Protein AF-A0A1M7LGU6-F1 (afdb_monomer_lite)

Sequence (81 aa):
MPSINDFFPMEGLTFSIERNNTLIFDVTGVDQYEDHYVSFLPTSDIKTGDILIHPSGKKYSVLNTSVEYFGKEPYALNAYY

Radius of gyration: 12.14 Å; chains: 1; bounding box: 32×23×30 Å

Secondary structure (DSSP, 8-state):
---HHHHHHHH-EEEEEEETTEEEEEEEEEEEGGGTEEEE-TT----TT-EEE-TTS-EEE--EEEEEEETTEEEEEEEE-

Structure (mmCIF, N/CA/C/O backbone):
data_AF-A0A1M7LGU6-F1
#
_entry.id   AF-A0A1M7LGU6-F1
#
loop_
_atom_site.group_PDB
_atom_site.id
_atom_site.type_symbol
_atom_site.label_atom_id
_atom_site.label_alt_id
_atom_site.label_comp_id
_atom_site.label_asym_id
_atom_site.label_entity_id
_atom_site.label_seq_id
_atom_site.pdbx_PDB_ins_code
_atom_site.Cartn_x
_atom_site.Cartn_y
_atom_site.Cartn_z
_atom_site.occupancy
_atom_site.B_iso_or_equiv
_atom_site.auth_seq_id
_atom_site.auth_comp_id
_atom_site.auth_asym_id
_atom_site.auth_atom_id
_atom_site.pdbx_PDB_model_num
ATOM 1 N N . MET A 1 1 ? 23.303 2.782 -9.388 1.00 50.97 1 MET A N 1
ATOM 2 C CA . MET A 1 1 ? 21.973 3.389 -9.172 1.00 50.97 1 MET A CA 1
ATOM 3 C C . MET A 1 1 ? 21.606 3.097 -7.732 1.00 50.97 1 MET A C 1
ATOM 5 O O . MET A 1 1 ? 21.891 1.976 -7.323 1.00 50.97 1 MET A O 1
ATOM 9 N N . PRO A 1 2 ? 21.112 4.072 -6.956 1.00 49.38 2 PRO A N 1
ATOM 10 C CA . PRO A 1 2 ? 20.659 3.802 -5.596 1.00 49.38 2 PRO A CA 1
ATOM 11 C C . PRO A 1 2 ? 19.525 2.772 -5.630 1.00 49.38 2 PRO A C 1
ATOM 13 O O . PRO A 1 2 ? 18.708 2.764 -6.552 1.00 49.38 2 PRO A O 1
ATOM 16 N N . SER A 1 3 ? 19.546 1.863 -4.667 1.00 54.84 3 SER A N 1
ATOM 17 C CA . SER A 1 3 ? 18.563 0.794 -4.508 1.00 54.84 3 SER A CA 1
ATOM 18 C C . SER A 1 3 ? 17.327 1.372 -3.822 1.00 54.84 3 SER A C 1
ATOM 20 O O . SER A 1 3 ? 17.452 2.305 -3.037 1.00 54.84 3 SER A O 1
ATOM 22 N N . ILE A 1 4 ? 16.135 0.805 -4.022 1.00 56.03 4 ILE A N 1
ATOM 23 C CA . ILE A 1 4 ? 14.940 1.287 -3.299 1.00 56.03 4 ILE A CA 1
ATOM 24 C C . ILE A 1 4 ? 15.092 1.151 -1.766 1.00 56.03 4 ILE A C 1
ATOM 26 O O . ILE A 1 4 ? 14.585 1.969 -1.002 1.00 56.03 4 ILE A O 1
ATOM 30 N N . ASN A 1 5 ? 15.908 0.184 -1.323 1.00 54.84 5 ASN A N 1
ATOM 31 C CA . ASN A 1 5 ? 16.347 0.028 0.068 1.00 54.84 5 ASN A CA 1
ATOM 32 C C . ASN A 1 5 ? 17.133 1.231 0.617 1.00 54.84 5 ASN A C 1
ATOM 34 O O . ASN A 1 5 ? 17.225 1.363 1.832 1.00 54.84 5 ASN A O 1
ATOM 38 N N . ASP A 1 6 ? 17.684 2.091 -0.242 1.00 55.06 6 ASP A N 1
ATOM 39 C CA . ASP A 1 6 ? 18.390 3.309 0.166 1.00 55.06 6 ASP A CA 1
ATOM 40 C C . ASP A 1 6 ? 17.412 4.476 0.423 1.00 55.06 6 ASP A C 1
ATOM 42 O O . ASP A 1 6 ? 17.767 5.419 1.126 1.00 55.06 6 ASP A O 1
ATOM 46 N N . PHE A 1 7 ? 16.173 4.407 -0.092 1.00 52.78 7 PHE A N 1
ATOM 47 C CA . PHE A 1 7 ? 15.155 5.463 0.044 1.00 52.78 7 PHE A CA 1
ATOM 48 C C . PHE A 1 7 ? 14.170 5.221 1.194 1.00 52.78 7 PHE A C 1
ATOM 50 O O . PHE A 1 7 ? 13.841 6.150 1.933 1.00 52.78 7 PHE A O 1
ATOM 57 N N . PHE A 1 8 ? 13.744 3.972 1.409 1.00 54.09 8 PHE A N 1
ATOM 58 C CA . PHE A 1 8 ? 12.827 3.632 2.506 1.00 54.09 8 PHE A CA 1
ATOM 59 C C . PHE A 1 8 ? 13.305 4.049 3.913 1.00 54.09 8 PHE A C 1
ATOM 61 O O . PHE A 1 8 ? 12.462 4.457 4.708 1.00 54.09 8 PHE A O 1
ATOM 68 N N . PRO A 1 9 ? 14.604 4.006 4.269 1.00 50.44 9 PRO A N 1
ATOM 69 C CA . PRO A 1 9 ? 15.045 4.395 5.608 1.00 50.44 9 PRO A CA 1
ATOM 70 C C . PRO A 1 9 ? 14.990 5.904 5.880 1.00 50.44 9 PRO A C 1
ATOM 72 O O . PRO A 1 9 ? 15.018 6.294 7.044 1.00 50.44 9 PRO A O 1
ATOM 75 N N . MET A 1 10 ? 14.966 6.753 4.842 1.00 53.28 10 MET A N 1
ATOM 76 C CA . MET A 1 10 ? 15.036 8.213 5.003 1.00 53.28 10 MET A CA 1
ATOM 77 C C . MET A 1 10 ? 13.661 8.895 5.001 1.00 53.28 10 MET A C 1
ATOM 79 O O . MET A 1 10 ? 13.496 9.883 5.711 1.00 53.28 10 MET A O 1
ATOM 83 N N . GLU A 1 11 ? 12.677 8.356 4.270 1.00 65.88 11 GLU A N 1
ATOM 84 C CA . GLU A 1 11 ? 11.318 8.932 4.163 1.00 65.88 11 GLU A CA 1
ATOM 85 C C . GLU A 1 11 ? 10.186 7.911 4.396 1.00 65.88 11 GLU A C 1
ATOM 87 O O . GLU A 1 11 ? 9.006 8.236 4.274 1.00 65.88 11 GLU A O 1
ATOM 92 N N . GLY A 1 12 ? 10.519 6.664 4.744 1.00 78.94 12 GLY A N 1
ATOM 93 C CA . GLY A 1 12 ? 9.534 5.614 4.980 1.00 78.94 12 GLY A CA 1
ATOM 94 C C . GLY A 1 12 ? 8.819 5.738 6.326 1.00 78.94 12 GLY A C 1
ATOM 95 O O . GLY A 1 12 ? 9.419 6.017 7.365 1.00 78.94 12 GLY A O 1
ATOM 96 N N . LEU A 1 13 ? 7.521 5.457 6.314 1.00 89.25 13 LEU A N 1
ATOM 97 C CA . LEU A 1 13 ? 6.646 5.377 7.477 1.00 89.25 13 LEU A CA 1
ATOM 98 C C . LEU A 1 13 ? 6.220 3.926 7.698 1.00 89.25 13 LEU A C 1
ATOM 100 O O . LEU A 1 13 ? 5.948 3.195 6.747 1.00 89.25 13 LEU A O 1
ATOM 104 N N . THR A 1 14 ? 6.158 3.491 8.956 1.00 92.06 14 THR A N 1
ATOM 105 C CA . THR A 1 14 ? 5.707 2.135 9.298 1.00 92.06 14 THR A CA 1
ATOM 106 C C . THR A 1 14 ? 4.187 2.087 9.366 1.00 92.06 14 THR A C 1
ATOM 108 O O . THR A 1 14 ? 3.586 2.673 10.262 1.00 92.06 14 THR A O 1
ATOM 111 N N . PHE A 1 15 ? 3.569 1.366 8.441 1.00 93.38 15 PHE A N 1
ATOM 112 C CA . PHE A 1 15 ? 2.135 1.115 8.424 1.00 93.38 15 PHE A CA 1
ATOM 113 C C . PHE A 1 15 ? 1.825 -0.241 9.043 1.00 93.38 15 PHE A C 1
ATOM 115 O O . PHE A 1 15 ? 2.516 -1.217 8.757 1.00 93.38 15 PHE A O 1
ATOM 122 N N . SER A 1 16 ? 0.749 -0.322 9.821 1.00 95.62 16 SER A N 1
ATOM 123 C CA . SER A 1 16 ? 0.191 -1.614 10.232 1.00 95.62 16 SER A CA 1
ATOM 124 C C . SER A 1 16 ? -0.869 -2.057 9.235 1.00 95.62 16 SER A C 1
ATOM 126 O O . SER A 1 16 ? -1.744 -1.274 8.868 1.00 95.62 16 SER A O 1
ATOM 128 N N . ILE A 1 17 ? -0.806 -3.310 8.799 1.00 95.12 17 ILE A N 1
ATOM 129 C CA . ILE A 1 17 ? -1.732 -3.872 7.817 1.00 95.12 17 ILE A CA 1
ATOM 130 C C . ILE A 1 17 ? -2.814 -4.662 8.538 1.00 95.12 17 ILE A C 1
ATOM 132 O O . ILE A 1 17 ? -2.537 -5.654 9.215 1.00 95.12 17 ILE A O 1
ATOM 136 N N . GLU A 1 18 ? -4.061 -4.237 8.369 1.00 96.12 18 GLU A N 1
ATOM 137 C CA . GLU A 1 18 ? -5.249 -4.938 8.844 1.00 96.12 18 GLU A CA 1
ATOM 138 C C . GLU A 1 18 ? -5.981 -5.560 7.644 1.00 96.12 18 GLU A C 1
ATOM 140 O O . GLU A 1 18 ? -6.310 -4.875 6.682 1.00 96.12 18 GLU A O 1
ATOM 145 N N . ARG A 1 19 ? -6.257 -6.864 7.689 1.00 94.56 19 ARG A N 1
ATOM 146 C CA . ARG A 1 19 ? -7.005 -7.591 6.650 1.00 94.56 19 ARG A CA 1
ATOM 147 C C . ARG A 1 19 ? -8.076 -8.423 7.334 1.00 94.56 19 ARG A C 1
ATOM 149 O O . ARG A 1 19 ? -7.784 -9.145 8.285 1.00 94.56 19 ARG A O 1
ATOM 156 N N . ASN A 1 20 ? -9.323 -8.319 6.872 1.00 91.69 20 ASN A N 1
ATOM 157 C CA . ASN A 1 20 ? -10.476 -8.983 7.497 1.00 91.69 20 ASN A CA 1
ATOM 158 C C . ASN A 1 20 ? -10.555 -8.731 9.020 1.00 91.69 20 ASN A C 1
ATOM 160 O O . ASN A 1 20 ? -10.682 -9.669 9.807 1.00 91.69 20 ASN A O 1
ATOM 164 N N . ASN A 1 21 ? -10.412 -7.468 9.441 1.00 89.06 21 ASN A N 1
ATOM 165 C CA . ASN A 1 21 ? -10.446 -7.039 10.847 1.00 89.06 21 ASN A CA 1
ATOM 166 C C . ASN A 1 21 ? -9.355 -7.631 11.757 1.00 89.06 21 ASN A C 1
ATOM 168 O O . ASN A 1 21 ? -9.480 -7.591 12.980 1.00 89.06 21 ASN A O 1
ATOM 172 N N . THR A 1 22 ? -8.278 -8.165 11.178 1.00 92.38 22 THR A N 1
ATOM 173 C CA . THR A 1 22 ? -7.136 -8.706 11.920 1.00 92.38 22 THR A CA 1
ATOM 174 C C . THR A 1 22 ? -5.860 -7.987 11.503 1.00 92.38 22 THR A C 1
ATOM 176 O O . THR A 1 22 ? -5.574 -7.881 10.312 1.00 92.38 22 THR A O 1
ATOM 179 N N . LEU A 1 23 ? -5.084 -7.511 12.477 1.00 93.38 23 LEU A N 1
ATOM 180 C CA . LEU A 1 23 ? -3.729 -7.005 12.247 1.00 93.38 23 LEU A CA 1
ATOM 181 C C . LEU A 1 23 ? -2.823 -8.166 11.832 1.00 93.38 23 LEU A C 1
ATOM 183 O O . LEU A 1 23 ? -2.702 -9.136 12.581 1.00 93.38 23 LEU A O 1
ATOM 187 N N . ILE A 1 24 ? -2.211 -8.079 10.651 1.00 94.06 24 ILE A N 1
ATOM 188 C CA . ILE A 1 24 ? -1.361 -9.150 10.121 1.00 94.06 24 ILE A CA 1
ATOM 189 C C . ILE A 1 24 ? 0.120 -8.849 10.351 1.00 94.06 24 ILE A C 1
ATOM 191 O O . ILE A 1 24 ? 0.823 -9.687 10.913 1.00 94.06 24 ILE A O 1
ATOM 195 N N . PHE A 1 25 ? 0.605 -7.685 9.916 1.00 93.44 25 PHE A N 1
ATOM 196 C CA . PHE A 1 25 ? 2.010 -7.294 10.052 1.00 93.44 25 PHE A CA 1
ATOM 197 C C . PHE A 1 25 ? 2.189 -5.781 9.923 1.00 93.44 25 PHE A C 1
ATOM 199 O O . PHE A 1 25 ? 1.309 -5.084 9.418 1.00 93.44 25 PHE A O 1
ATOM 206 N N . ASP A 1 26 ? 3.361 -5.304 10.330 1.00 94.00 26 ASP A N 1
ATOM 207 C CA . ASP A 1 26 ? 3.814 -3.94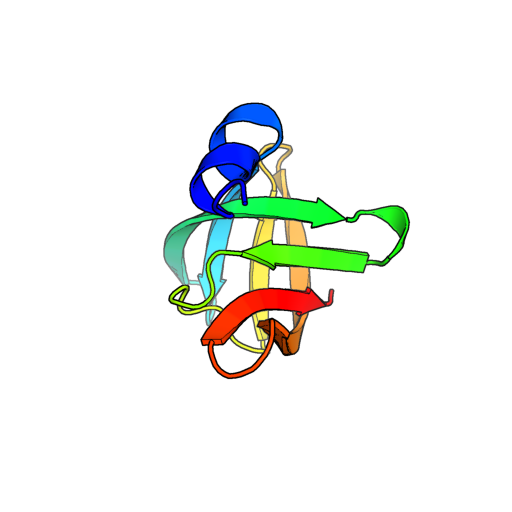0 10.084 1.00 94.00 26 ASP A CA 1
ATOM 208 C C . ASP A 1 26 ? 4.779 -3.915 8.895 1.00 94.00 26 ASP A C 1
ATOM 210 O O . ASP A 1 26 ? 5.587 -4.830 8.713 1.00 94.00 26 ASP A O 1
ATOM 214 N N . VAL A 1 27 ? 4.704 -2.871 8.074 1.00 92.75 27 VAL A N 1
ATOM 215 C CA . VAL A 1 27 ? 5.541 -2.704 6.884 1.00 92.75 27 VAL A C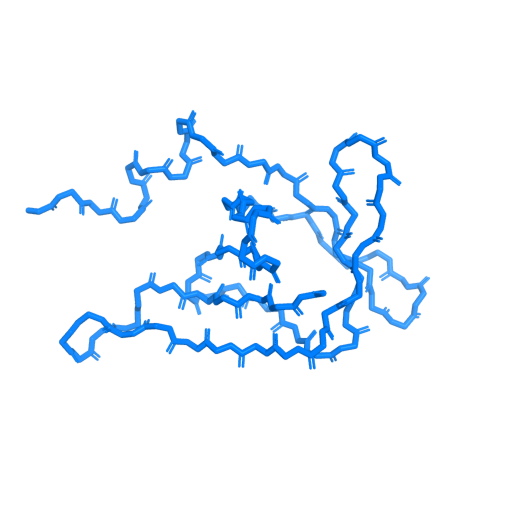A 1
ATOM 216 C C . VAL A 1 27 ? 5.874 -1.238 6.658 1.00 92.75 27 VAL A C 1
ATOM 218 O O . VAL A 1 27 ? 5.020 -0.360 6.762 1.00 92.75 27 VAL A O 1
ATOM 221 N N . THR A 1 28 ? 7.134 -0.965 6.338 1.00 92.06 28 THR A N 1
ATOM 222 C CA . THR A 1 28 ? 7.574 0.384 5.983 1.00 92.06 28 THR A CA 1
ATOM 223 C C . THR A 1 28 ? 7.236 0.673 4.524 1.00 92.06 28 THR A C 1
ATOM 225 O O . THR A 1 28 ? 7.587 -0.105 3.637 1.00 92.06 28 THR A O 1
ATOM 228 N N . GLY A 1 29 ? 6.553 1.790 4.291 1.00 91.62 29 GLY A N 1
ATOM 229 C CA . GLY A 1 29 ? 6.183 2.297 2.973 1.00 91.62 29 GLY A CA 1
ATOM 230 C C . GLY A 1 29 ? 6.450 3.796 2.861 1.00 91.62 29 GLY A C 1
ATOM 231 O O . GLY A 1 29 ? 6.608 4.469 3.876 1.00 91.62 29 GLY A O 1
ATOM 232 N N . VAL A 1 30 ? 6.498 4.328 1.645 1.00 91.06 30 VAL A N 1
ATOM 233 C CA . VAL A 1 30 ? 6.586 5.774 1.386 1.00 91.06 30 VAL A CA 1
ATOM 234 C C . VAL A 1 30 ? 5.196 6.265 1.002 1.00 91.06 30 VAL A C 1
ATOM 236 O O . VAL A 1 30 ? 4.623 5.782 0.025 1.00 91.06 30 VAL A O 1
ATOM 239 N N . ASP A 1 31 ? 4.643 7.175 1.803 1.00 90.25 31 ASP A N 1
ATOM 240 C CA . ASP A 1 31 ? 3.298 7.724 1.607 1.00 90.25 31 ASP A CA 1
ATOM 241 C C . ASP A 1 31 ? 3.315 8.842 0.559 1.00 90.25 31 ASP A C 1
ATOM 243 O O . ASP A 1 31 ? 3.884 9.909 0.790 1.00 90.25 31 ASP A O 1
ATOM 247 N N . GLN A 1 32 ? 2.669 8.606 -0.580 1.00 89.31 32 GLN A N 1
ATOM 248 C CA . GLN A 1 32 ? 2.493 9.576 -1.658 1.00 89.31 32 GLN A CA 1
ATOM 249 C C . GLN A 1 32 ? 1.093 10.182 -1.527 1.00 89.31 32 GLN A C 1
ATOM 251 O O . GLN A 1 32 ? 0.195 9.944 -2.337 1.00 89.31 32 GLN A O 1
ATOM 256 N N . TYR A 1 33 ? 0.907 10.955 -0.453 1.00 85.69 33 TYR A N 1
ATOM 257 C CA . TYR A 1 33 ? -0.403 11.440 -0.010 1.00 85.69 33 TYR A CA 1
ATOM 258 C C . TYR A 1 33 ? -1.175 12.227 -1.084 1.00 85.69 33 TYR A C 1
ATOM 260 O O . TYR A 1 33 ? -2.400 12.117 -1.148 1.00 85.69 33 TYR A O 1
ATOM 268 N N . GLU A 1 34 ? -0.482 13.009 -1.920 1.00 86.94 34 GLU A N 1
ATOM 269 C CA . GLU A 1 34 ? -1.104 13.810 -2.990 1.00 86.94 34 GLU A CA 1
ATOM 270 C C . GLU A 1 34 ? -1.669 12.954 -4.132 1.00 86.94 34 GLU A C 1
ATOM 272 O O . GLU A 1 34 ? -2.672 13.328 -4.737 1.00 86.94 34 GLU A O 1
ATOM 277 N N . ASP A 1 35 ? -1.069 11.790 -4.381 1.00 88.94 35 ASP A N 1
ATOM 278 C CA . ASP A 1 35 ? -1.471 10.858 -5.436 1.00 88.94 35 ASP A CA 1
ATOM 279 C C . ASP A 1 35 ? -2.292 9.667 -4.901 1.00 88.94 35 ASP A C 1
ATOM 281 O O . ASP A 1 35 ? -2.668 8.772 -5.662 1.00 88.94 35 ASP A O 1
ATOM 285 N N . HIS A 1 36 ? -2.574 9.652 -3.594 1.00 92.81 36 HIS A N 1
ATOM 286 C CA . HIS A 1 36 ? -3.376 8.638 -2.908 1.00 92.81 36 HIS A CA 1
ATOM 287 C C . HIS A 1 36 ? -2.845 7.203 -3.058 1.00 92.81 36 HIS A C 1
ATOM 289 O O . HIS A 1 36 ? -3.606 6.259 -3.287 1.00 92.81 36 HIS A O 1
ATOM 295 N N . TYR A 1 37 ? -1.531 7.016 -2.916 1.00 93.88 37 TYR A N 1
ATOM 296 C CA . TYR A 1 37 ? -0.948 5.681 -2.811 1.00 93.88 37 TYR A CA 1
ATOM 297 C C . TYR A 1 37 ? 0.219 5.622 -1.836 1.00 93.88 37 TYR A C 1
ATOM 299 O O . TYR A 1 37 ? 0.877 6.616 -1.556 1.00 93.88 37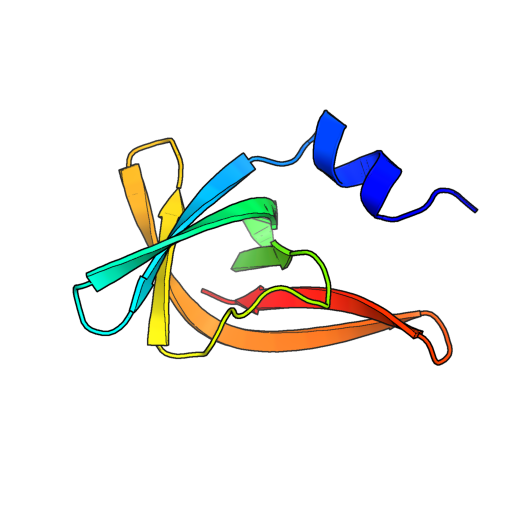 TYR A O 1
ATOM 307 N N . VAL A 1 38 ? 0.498 4.422 -1.336 1.00 93.00 38 VAL A N 1
ATOM 308 C CA . VAL A 1 38 ? 1.721 4.133 -0.584 1.00 93.00 38 VAL A CA 1
ATOM 309 C C . VAL A 1 38 ? 2.566 3.163 -1.397 1.00 93.00 38 VAL A C 1
ATOM 311 O O . VAL A 1 38 ? 2.079 2.111 -1.821 1.00 93.00 38 VAL A O 1
ATOM 314 N N . SER A 1 39 ? 3.829 3.512 -1.626 1.00 93.00 39 SER A N 1
ATOM 315 C CA . SER A 1 39 ? 4.805 2.617 -2.245 1.00 93.00 39 SER A CA 1
ATOM 316 C C . SER A 1 39 ? 5.447 1.737 -1.187 1.00 93.00 39 SER A C 1
ATOM 318 O O . SER A 1 39 ? 5.958 2.227 -0.183 1.00 93.00 39 SER A O 1
ATOM 320 N N . PHE A 1 40 ? 5.472 0.437 -1.432 1.00 92.25 40 PHE A N 1
ATOM 321 C CA . PHE A 1 40 ? 6.122 -0.560 -0.594 1.00 92.25 40 PHE A CA 1
ATOM 322 C C . PHE A 1 40 ? 7.205 -1.295 -1.372 1.00 92.25 40 PHE A C 1
ATOM 324 O O . PHE A 1 40 ? 7.318 -1.180 -2.597 1.00 92.25 40 PHE A O 1
ATOM 331 N N . LEU A 1 41 ? 7.983 -2.102 -0.654 1.00 90.19 41 LEU A N 1
ATOM 332 C CA . LEU A 1 41 ? 8.856 -3.066 -1.301 1.00 90.19 41 LEU A CA 1
ATOM 333 C C . LEU A 1 41 ? 8.031 -3.991 -2.212 1.00 90.19 41 LEU A C 1
ATOM 335 O O . LEU A 1 41 ? 6.921 -4.395 -1.859 1.00 90.19 41 LEU A O 1
ATOM 339 N N . PRO A 1 42 ? 8.576 -4.386 -3.371 1.00 88.00 42 PRO A N 1
ATOM 340 C CA . PRO A 1 42 ? 7.861 -5.215 -4.339 1.00 88.00 42 PRO A CA 1
ATOM 341 C C . PRO A 1 42 ? 7.499 -6.605 -3.789 1.00 88.00 42 PRO A C 1
ATOM 343 O O . PRO A 1 42 ? 6.648 -7.293 -4.343 1.00 88.00 42 PRO A O 1
ATOM 346 N N . THR A 1 43 ? 8.148 -7.029 -2.704 1.00 87.62 43 THR A N 1
ATOM 347 C CA . THR A 1 43 ? 7.915 -8.299 -2.006 1.00 87.62 43 THR A CA 1
ATOM 348 C C . THR A 1 43 ? 6.876 -8.209 -0.884 1.00 87.62 43 THR A C 1
ATOM 350 O O . THR A 1 43 ? 6.592 -9.224 -0.248 1.00 87.62 43 THR A O 1
ATOM 353 N N . SER A 1 44 ? 6.316 -7.027 -0.609 1.00 90.75 44 SER A N 1
ATOM 354 C CA . SER A 1 44 ? 5.313 -6.829 0.441 1.00 90.75 44 SER A CA 1
ATOM 355 C C . SER A 1 44 ? 3.982 -7.515 0.096 1.00 90.75 44 SER A C 1
ATOM 357 O O . SER A 1 44 ? 3.484 -7.394 -1.019 1.00 90.75 44 SER A O 1
ATOM 359 N N . ASP A 1 45 ? 3.361 -8.207 1.060 1.00 92.06 45 ASP A N 1
ATOM 360 C CA . ASP A 1 45 ? 2.062 -8.888 0.870 1.00 92.06 45 ASP A CA 1
ATOM 361 C C . ASP A 1 45 ? 0.868 -7.937 1.078 1.00 92.06 45 ASP A C 1
ATOM 363 O O . ASP A 1 45 ? 0.012 -8.186 1.930 1.00 92.06 45 ASP A O 1
ATOM 367 N N . ILE A 1 46 ? 0.808 -6.835 0.325 1.00 93.75 46 ILE A N 1
ATOM 368 C CA . ILE A 1 46 ? -0.327 -5.893 0.362 1.00 93.75 46 ILE A CA 1
ATOM 369 C C . ILE A 1 46 ? -1.336 -6.269 -0.724 1.00 93.75 46 ILE A C 1
ATOM 371 O O . ILE A 1 46 ? -0.966 -6.529 -1.871 1.00 93.75 46 ILE A O 1
ATOM 375 N N . LYS A 1 47 ? -2.623 -6.290 -0.376 1.00 94.12 47 LYS A N 1
ATOM 376 C CA . LYS A 1 47 ? -3.721 -6.686 -1.265 1.00 94.12 47 LYS A CA 1
ATOM 377 C C . LYS A 1 47 ? -4.863 -5.681 -1.226 1.00 94.12 47 LYS A C 1
ATOM 379 O O . LYS A 1 47 ? -5.091 -5.004 -0.229 1.00 94.12 47 LYS A O 1
ATOM 384 N N . THR A 1 48 ? -5.628 -5.633 -2.313 1.00 94.88 48 THR A N 1
ATOM 385 C CA . THR A 1 48 ? -6.915 -4.934 -2.344 1.00 94.88 48 THR A CA 1
ATOM 386 C C . THR A 1 48 ? -7.827 -5.434 -1.224 1.00 94.88 48 THR A C 1
ATOM 388 O O . THR A 1 48 ? -7.962 -6.641 -1.018 1.00 94.88 48 THR A O 1
ATOM 391 N N . GLY A 1 49 ? -8.466 -4.500 -0.524 1.00 93.75 49 GLY A N 1
ATOM 392 C CA . GLY A 1 49 ? -9.297 -4.763 0.650 1.00 93.75 49 GLY A CA 1
ATOM 39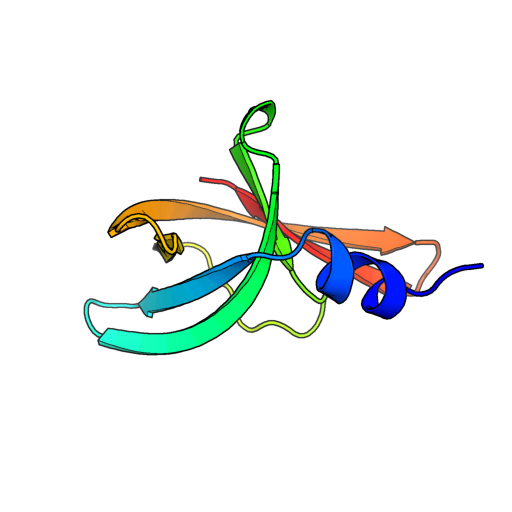3 C C . GLY A 1 49 ? -8.542 -4.711 1.979 1.00 93.75 49 GLY A C 1
ATOM 394 O O . GLY A 1 49 ? -9.186 -4.741 3.028 1.00 93.75 49 GLY A O 1
ATOM 395 N N . ASP A 1 50 ? -7.212 -4.595 1.962 1.00 95.75 50 ASP A N 1
ATOM 396 C CA . ASP A 1 50 ? -6.443 -4.324 3.175 1.00 95.75 50 ASP A CA 1
ATOM 397 C C . ASP A 1 50 ? -6.719 -2.914 3.698 1.00 95.75 50 ASP A C 1
ATOM 399 O O . ASP A 1 50 ? -7.150 -2.017 2.973 1.00 95.75 50 ASP A O 1
ATOM 403 N N . ILE A 1 51 ? -6.441 -2.710 4.977 1.00 96.31 51 ILE A N 1
ATOM 404 C CA . ILE A 1 51 ? -6.453 -1.411 5.627 1.00 96.31 51 ILE A CA 1
ATOM 405 C C . ILE A 1 51 ? -5.025 -1.092 6.059 1.00 96.31 51 ILE A C 1
ATOM 407 O O . ILE A 1 51 ? -4.441 -1.798 6.881 1.00 96.31 51 ILE A O 1
ATOM 411 N N . LEU A 1 52 ? -4.481 -0.005 5.518 1.00 95.25 52 LEU A N 1
ATOM 412 C CA . LEU A 1 52 ? -3.217 0.581 5.939 1.00 95.25 52 LEU A CA 1
ATOM 413 C C . LEU A 1 52 ? -3.488 1.503 7.126 1.00 95.25 52 LEU A C 1
ATOM 415 O O . LEU A 1 52 ? -4.229 2.482 7.011 1.00 95.25 52 LEU A O 1
ATOM 419 N N . ILE A 1 53 ? -2.890 1.209 8.271 1.00 95.56 53 ILE A N 1
ATOM 420 C CA . ILE A 1 53 ? -2.968 2.054 9.458 1.00 95.56 53 ILE A CA 1
ATOM 421 C C . ILE A 1 53 ? -1.694 2.886 9.514 1.00 95.56 53 ILE A C 1
ATOM 423 O O . ILE A 1 53 ? -0.610 2.376 9.787 1.00 95.56 53 ILE A O 1
ATOM 427 N N . HIS A 1 54 ? -1.835 4.175 9.233 1.00 92.38 54 HIS A N 1
ATOM 428 C CA . HIS A 1 54 ? -0.757 5.149 9.309 1.00 92.38 54 HIS A CA 1
ATOM 429 C C . HIS A 1 54 ? -0.333 5.367 10.777 1.00 92.38 54 HIS A C 1
ATOM 431 O O . HIS A 1 54 ? -1.198 5.337 11.658 1.00 92.38 54 HIS A O 1
ATOM 437 N N . PRO A 1 55 ? 0.943 5.695 11.073 1.00 88.94 55 PRO A N 1
ATOM 438 C CA . PRO A 1 55 ? 1.421 5.986 12.435 1.00 88.94 55 PRO A CA 1
ATOM 439 C C . PRO A 1 55 ? 0.611 7.033 13.217 1.00 88.94 55 PRO A C 1
ATOM 441 O O . PRO A 1 55 ? 0.577 7.022 14.442 1.00 88.94 55 PRO A O 1
ATOM 444 N N . SER A 1 56 ? -0.060 7.948 12.514 1.00 90.25 56 SER A N 1
ATOM 445 C CA . SER A 1 56 ? -0.959 8.951 13.113 1.00 90.25 56 SER A CA 1
ATOM 446 C C . SER A 1 56 ? -2.316 8.392 13.567 1.00 90.25 56 SER A C 1
ATOM 448 O O . SER A 1 56 ? -3.131 9.138 14.104 1.00 90.25 56 SER A O 1
ATOM 450 N N . GLY A 1 57 ? -2.589 7.109 13.318 1.00 90.38 57 GLY A N 1
ATOM 451 C CA . GLY A 1 57 ? -3.865 6.445 13.586 1.00 90.38 57 GLY A CA 1
ATOM 452 C C . GLY A 1 57 ? -4.898 6.562 12.460 1.00 90.38 57 GLY A C 1
ATOM 453 O O . GLY A 1 57 ? -5.992 6.012 12.584 1.00 90.38 57 GLY A O 1
ATOM 454 N N . LYS A 1 58 ? -4.580 7.254 11.354 1.00 92.81 58 LYS A N 1
ATOM 455 C CA . LYS A 1 58 ? -5.436 7.271 10.157 1.00 92.81 58 LYS A CA 1
ATOM 456 C C . LYS A 1 58 ? -5.472 5.885 9.512 1.00 92.81 58 LYS A C 1
ATOM 458 O O . LYS A 1 58 ? -4.456 5.198 9.465 1.00 92.81 58 LYS A O 1
ATOM 463 N N . LYS A 1 59 ? -6.638 5.502 8.999 1.00 94.50 59 LYS A N 1
ATOM 464 C CA . LYS A 1 59 ? -6.854 4.237 8.293 1.00 94.50 59 LYS A CA 1
ATOM 465 C C . LYS A 1 59 ? -7.172 4.516 6.829 1.00 94.50 59 LYS A C 1
ATOM 467 O O . LYS A 1 59 ? -8.066 5.314 6.553 1.00 94.50 59 LYS A O 1
ATOM 472 N N . TYR A 1 60 ? -6.479 3.837 5.928 1.00 94.50 60 TYR A N 1
ATOM 473 C CA . TYR A 1 60 ? -6.662 3.936 4.484 1.00 94.50 60 TYR A CA 1
ATOM 474 C C . TYR A 1 60 ? -7.027 2.563 3.926 1.00 94.50 60 TYR A C 1
ATOM 476 O O . TYR A 1 60 ? -6.358 1.584 4.243 1.00 94.50 60 TYR A O 1
ATOM 484 N N . SER A 1 61 ? -8.095 2.461 3.137 1.00 95.56 61 SER A N 1
ATOM 485 C CA . SER A 1 61 ? -8.500 1.178 2.553 1.00 95.56 61 SER A CA 1
ATOM 486 C C . SER A 1 61 ? -7.850 1.012 1.190 1.00 95.56 61 SER A C 1
ATOM 488 O O . SER A 1 61 ? -8.02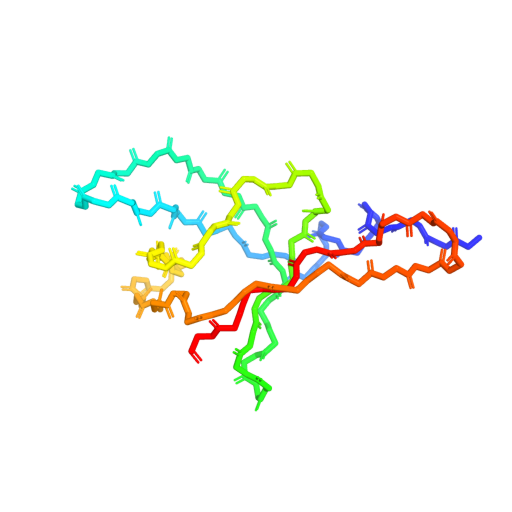5 1.859 0.329 1.00 95.56 61 SER A O 1
ATOM 490 N N . VAL A 1 62 ? -7.122 -0.081 0.981 1.00 96.12 62 VAL A N 1
ATOM 491 C CA . VAL A 1 62 ? -6.466 -0.368 -0.294 1.00 96.12 62 VAL A CA 1
ATOM 492 C C . VAL A 1 62 ? -7.525 -0.715 -1.336 1.00 96.12 62 VAL A C 1
ATOM 494 O O . VAL A 1 62 ? -8.133 -1.787 -1.300 1.00 96.12 62 VAL A O 1
ATOM 497 N N . LEU A 1 63 ? -7.723 0.186 -2.289 1.00 95.88 63 LEU A N 1
ATOM 498 C CA . LEU A 1 63 ? -8.657 0.039 -3.400 1.00 95.88 63 LEU A CA 1
ATOM 499 C C . LEU A 1 63 ? -8.033 -0.738 -4.560 1.00 95.88 63 LEU A C 1
ATOM 501 O O . LEU A 1 63 ? -8.717 -1.502 -5.242 1.00 95.88 63 LEU A O 1
ATOM 505 N N . ASN A 1 64 ? -6.731 -0.563 -4.787 1.00 95.81 64 ASN A N 1
ATOM 506 C CA . ASN A 1 64 ? -6.011 -1.230 -5.865 1.00 95.81 64 ASN A CA 1
ATOM 507 C C . ASN A 1 64 ? -4.528 -1.399 -5.527 1.00 95.81 64 ASN A C 1
ATOM 509 O O . ASN A 1 64 ? -3.964 -0.593 -4.791 1.00 95.81 64 ASN A O 1
ATOM 513 N N . THR A 1 65 ? -3.881 -2.404 -6.112 1.00 94.62 65 THR A N 1
ATOM 514 C CA . THR A 1 65 ? -2.428 -2.570 -6.038 1.00 94.62 65 THR A CA 1
ATOM 515 C C . THR A 1 65 ? -1.829 -2.673 -7.437 1.00 94.62 65 THR A C 1
ATOM 517 O O . THR A 1 65 ? -2.399 -3.289 -8.336 1.00 94.62 65 THR A O 1
ATOM 520 N N . SER A 1 66 ? -0.675 -2.045 -7.639 1.00 94.06 66 SER A N 1
ATOM 521 C CA . SER A 1 66 ? 0.073 -2.091 -8.894 1.00 94.06 66 SER A CA 1
ATOM 522 C C . SER A 1 66 ? 1.544 -2.318 -8.600 1.00 94.06 66 SER A C 1
ATOM 524 O O . SER A 1 66 ? 2.108 -1.666 -7.726 1.00 94.06 66 SER A O 1
ATOM 526 N N . VAL A 1 67 ? 2.174 -3.233 -9.331 1.00 91.62 67 VAL A N 1
ATOM 527 C CA . VAL A 1 67 ? 3.623 -3.419 -9.253 1.00 91.62 67 VAL A CA 1
ATOM 528 C C . VAL A 1 67 ? 4.271 -2.523 -10.296 1.00 91.62 67 VAL A C 1
ATOM 530 O O . VAL A 1 67 ? 4.019 -2.659 -11.493 1.00 91.62 67 VAL A O 1
ATOM 533 N N . GLU A 1 68 ? 5.113 -1.610 -9.840 1.00 89.00 68 GLU A N 1
ATOM 534 C CA . GLU A 1 68 ? 5.977 -0.823 -10.702 1.00 89.00 68 GLU A CA 1
ATOM 535 C C . GLU A 1 68 ? 7.223 -1.637 -11.058 1.00 89.00 68 GLU A C 1
ATOM 537 O O . GLU A 1 68 ? 7.836 -2.267 -10.194 1.00 89.00 68 GLU A O 1
ATOM 542 N N . TYR A 1 69 ? 7.607 -1.622 -12.333 1.00 86.44 69 TYR A N 1
ATOM 543 C CA . TYR A 1 69 ? 8.779 -2.333 -12.838 1.00 86.44 69 TYR A CA 1
ATOM 544 C C . TYR A 1 69 ? 9.805 -1.341 -13.370 1.00 86.44 69 TYR A C 1
ATOM 546 O O . TYR A 1 69 ? 9.479 -0.473 -14.180 1.00 86.44 69 TYR A O 1
ATOM 554 N N . PHE A 1 70 ? 11.065 -1.530 -12.990 1.00 82.50 70 PHE A N 1
ATOM 555 C CA . PHE A 1 70 ? 12.186 -0.826 -13.596 1.00 82.50 70 PHE A CA 1
ATOM 556 C C . PHE A 1 70 ? 12.9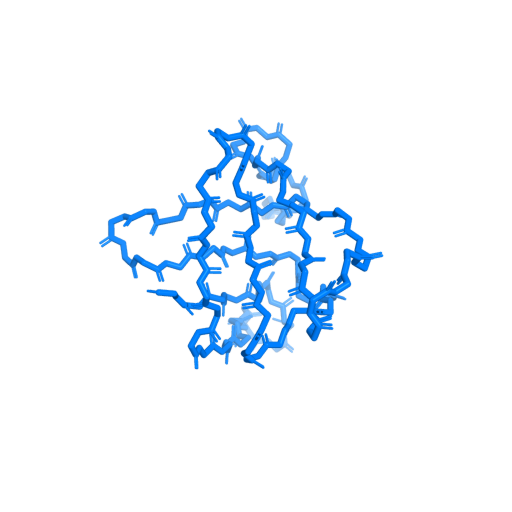36 -1.795 -14.516 1.00 82.50 70 PHE A C 1
ATOM 558 O O . PHE A 1 70 ? 13.650 -2.700 -14.082 1.00 82.50 70 PHE A O 1
ATOM 565 N N . GLY A 1 71 ? 12.714 -1.661 -15.825 1.00 86.00 71 GLY A N 1
ATOM 566 C CA . GLY A 1 71 ? 13.180 -2.645 -16.801 1.00 86.00 71 GLY A CA 1
ATOM 567 C C . GLY A 1 71 ? 12.397 -3.958 -16.694 1.00 86.00 71 GLY A C 1
ATOM 568 O O . GLY A 1 71 ? 11.239 -4.016 -17.094 1.00 86.00 71 GLY A O 1
ATOM 569 N N . LYS A 1 72 ? 13.039 -5.025 -16.201 1.00 85.62 72 LYS A N 1
ATOM 570 C CA . LYS A 1 72 ? 12.414 -6.351 -15.999 1.00 85.62 72 LYS A CA 1
ATOM 571 C C . LYS A 1 72 ? 12.286 -6.742 -14.527 1.00 85.62 72 LYS A C 1
ATOM 573 O O . LYS A 1 72 ? 11.780 -7.824 -14.240 1.00 85.62 72 LYS A O 1
ATOM 578 N N . GLU A 1 73 ? 12.754 -5.894 -13.616 1.00 85.56 73 GLU A N 1
ATOM 579 C CA . GLU A 1 73 ? 12.751 -6.180 -12.186 1.00 85.56 73 GLU A CA 1
ATOM 580 C C . GLU A 1 73 ? 11.633 -5.392 -11.498 1.00 85.56 73 GLU A C 1
ATOM 582 O O . GLU A 1 73 ? 11.436 -4.211 -11.811 1.00 85.56 73 GLU A O 1
ATOM 587 N N . PRO A 1 74 ? 10.865 -6.033 -10.601 1.00 86.75 74 PRO A N 1
ATOM 588 C CA . PRO A 1 74 ? 9.860 -5.331 -9.825 1.00 86.75 74 PRO A CA 1
ATOM 589 C C . PRO A 1 74 ? 10.570 -4.351 -8.889 1.00 86.75 74 PRO A C 1
ATOM 591 O O . PRO A 1 74 ? 11.477 -4.726 -8.147 1.00 86.75 74 PRO A O 1
ATOM 594 N N . TYR A 1 75 ? 10.171 -3.089 -8.969 1.00 86.31 75 TYR A N 1
ATOM 595 C CA . TYR A 1 75 ? 10.789 -1.978 -8.260 1.00 86.31 75 TYR A CA 1
ATOM 596 C C . TYR A 1 75 ? 10.011 -1.629 -6.993 1.00 86.31 75 TYR A C 1
ATOM 598 O O . TYR A 1 75 ? 10.609 -1.560 -5.924 1.00 86.31 75 TYR A O 1
ATOM 606 N N . ALA A 1 76 ? 8.687 -1.483 -7.097 1.00 89.69 76 ALA A N 1
ATOM 607 C CA . ALA A 1 76 ? 7.820 -1.115 -5.981 1.00 89.69 76 ALA A CA 1
ATOM 608 C C . ALA A 1 76 ? 6.434 -1.758 -6.104 1.00 89.69 76 ALA A C 1
ATOM 610 O O . ALA A 1 76 ? 5.966 -2.049 -7.204 1.00 89.69 76 ALA A O 1
ATOM 611 N N . LEU A 1 77 ? 5.767 -1.960 -4.969 1.00 93.50 77 LEU A N 1
ATOM 612 C CA . LEU A 1 77 ? 4.341 -2.274 -4.916 1.00 93.50 77 LEU A CA 1
ATOM 613 C C . LEU A 1 77 ? 3.584 -1.024 -4.463 1.00 93.50 77 LEU A C 1
ATOM 615 O O . LEU A 1 77 ? 3.681 -0.630 -3.306 1.00 93.50 77 LEU A O 1
ATOM 619 N N . ASN A 1 78 ? 2.815 -0.424 -5.362 1.00 94.25 78 ASN A N 1
ATOM 620 C CA . ASN A 1 78 ? 2.012 0.761 -5.089 1.00 94.25 78 ASN A CA 1
ATOM 621 C C . ASN A 1 78 ? 0.601 0.335 -4.681 1.00 94.25 78 ASN A C 1
ATOM 623 O O . ASN A 1 78 ? -0.099 -0.319 -5.456 1.00 94.25 78 ASN A O 1
ATOM 627 N N . ALA A 1 79 ? 0.187 0.695 -3.469 1.00 95.38 79 ALA A N 1
ATOM 628 C CA . ALA A 1 79 ? -1.152 0.447 -2.949 1.00 95.38 79 ALA A CA 1
ATOM 629 C C . ALA A 1 79 ? -1.952 1.753 -2.925 1.00 95.38 79 ALA A C 1
ATOM 631 O O . ALA A 1 79 ? -1.638 2.653 -2.150 1.00 95.38 79 ALA A O 1
ATOM 632 N N . TYR A 1 80 ? -2.974 1.845 -3.771 1.00 95.62 80 TYR A N 1
ATOM 633 C CA . TYR A 1 80 ? -3.837 3.017 -3.926 1.00 95.62 80 TYR A CA 1
ATOM 634 C C . TYR A 1 80 ? -5.005 2.957 -2.941 1.00 95.62 80 TYR A C 1
ATOM 636 O O . TYR A 1 80 ? -5.581 1.876 -2.767 1.00 95.62 80 TYR A O 1
ATOM 644 N N . TYR A 1 81 ? -5.366 4.088 -2.331 1.00 92.81 81 TYR A N 1
ATOM 645 C CA . TYR A 1 81 ? -6.383 4.180 -1.276 1.00 92.81 81 TYR A CA 1
ATOM 646 C C . TYR A 1 81 ? -7.334 5.376 -1.404 1.00 92.81 81 TYR A C 1
ATOM 648 O O . TYR A 1 81 ? -7.055 6.285 -2.210 1.00 92.81 81 TYR A O 1
#

Foldseek 3Di:
DDAVVVVQVPQWFWWFKAAPNDTDDIFTWHDPPVQQKTKGALPDPDDQQIWTQTPVRDIDGFHDWDFDDDPPHGRIIIGGD

pLDDT: mean 86.66, std 13.33, range [49.38, 96.31]

Organism: NCBI:txid1120996